Protein AF-A0A2D9C7B7-F1 (afdb_monomer_lite)

Secondary structure (DSSP, 8-state):
-PPPHHHHHHHHHHHHHHHHHH---GGGGSSS--HHHHHHHHHHHHHHTTEEEE--EETTEEEEEEEETTS-EEEEEEEPPSS--HHHHHHHHHHHHHHHHHHHTT-------STTS---PPPBP-TTSHHHHHHHHHHHHS---HHHHHHH-B--HHHHHHHHH-----

Foldseek 3Di:
DPDDPVNLLVVLLVVVVVCVVPDPDPQVVDLDDQLVNVCVVCVVSCVVSQWDWDFDQDPQKTKTKIARPVGDIDIFIDHQDDPDDPVVSVVVSSVRNRVRVCVRSVPDHDDDPDDPPPPPPQAADDPPDPLLVVLLCCCVPVVDDVVNVVVRHDYDPVSSVVSVPPDDDD

Structure (mmCIF, N/CA/C/O backbone):
data_AF-A0A2D9C7B7-F1
#
_entry.id   AF-A0A2D9C7B7-F1
#
loop_
_atom_site.group_PDB
_atom_site.id
_atom_site.type_symbol
_atom_site.label_atom_id
_atom_site.label_alt_id
_atom_site.label_comp_id
_atom_site.label_asym_id
_atom_site.label_entity_id
_atom_site.label_seq_id
_atom_site.pdbx_PDB_ins_code
_atom_site.Cartn_x
_atom_site.Cartn_y
_atom_site.Cartn_z
_atom_site.occupancy
_atom_site.B_iso_or_equiv
_atom_site.auth_seq_id
_atom_site.auth_comp_id
_atom_site.auth_asym_id
_atom_site.auth_atom_id
_atom_site.pdbx_PDB_model_num
ATOM 1 N N . MET A 1 1 ? -20.011 4.615 23.623 1.00 58.75 1 MET A N 1
ATOM 2 C CA . MET A 1 1 ? -20.106 3.530 22.620 1.00 58.75 1 MET A CA 1
ATOM 3 C C . MET A 1 1 ? -18.739 3.362 21.986 1.00 58.75 1 MET A C 1
ATOM 5 O O . MET A 1 1 ? -18.094 4.376 21.752 1.00 58.75 1 MET A O 1
ATOM 9 N N . LYS A 1 2 ? -18.279 2.126 21.756 1.00 69.56 2 LYS A N 1
ATOM 10 C CA . LYS A 1 2 ? -17.058 1.883 20.970 1.00 69.56 2 LYS A CA 1
ATOM 11 C C . LYS A 1 2 ? -17.285 2.444 19.560 1.00 69.56 2 LYS A C 1
ATOM 13 O O . LYS A 1 2 ? -18.328 2.159 18.974 1.00 69.56 2 LYS A O 1
ATOM 18 N N . GLN A 1 3 ? -16.374 3.278 19.058 1.00 82.44 3 GLN A N 1
ATOM 19 C CA . GLN A 1 3 ? -16.440 3.744 17.671 1.00 82.44 3 GLN A CA 1
ATOM 20 C C . GLN A 1 3 ? -16.244 2.546 16.738 1.00 82.44 3 GLN A C 1
ATOM 22 O O . GLN A 1 3 ? -15.392 1.700 17.002 1.00 82.44 3 GLN A O 1
ATOM 27 N N . ASN A 1 4 ? -17.039 2.467 15.670 1.00 92.12 4 ASN A N 1
ATOM 28 C CA . ASN A 1 4 ? -16.840 1.459 14.631 1.00 92.12 4 ASN A CA 1
ATOM 29 C C . ASN A 1 4 ? -15.700 1.874 13.684 1.00 92.12 4 ASN A C 1
ATOM 31 O O . ASN A 1 4 ? -15.333 3.053 13.618 1.00 92.12 4 ASN A O 1
ATOM 35 N N . ILE A 1 5 ? -15.192 0.916 12.904 1.00 95.38 5 ILE A N 1
ATOM 36 C CA . ILE A 1 5 ? -14.087 1.146 11.965 1.00 95.38 5 ILE A CA 1
ATOM 37 C C . ILE A 1 5 ? -14.350 2.308 10.995 1.00 95.38 5 ILE A C 1
ATOM 39 O O . ILE A 1 5 ? -13.446 3.091 10.724 1.00 95.38 5 ILE A O 1
ATOM 43 N N . TYR A 1 6 ? -15.583 2.487 10.513 1.00 95.00 6 TYR A N 1
ATOM 44 C CA . TYR A 1 6 ? -15.910 3.564 9.574 1.00 95.00 6 TYR A CA 1
ATOM 45 C C . TYR A 1 6 ? -15.789 4.955 10.201 1.00 95.00 6 TYR A C 1
ATOM 47 O O . TYR A 1 6 ? -15.328 5.878 9.539 1.00 95.00 6 TYR A O 1
ATOM 55 N N . THR A 1 7 ? -16.141 5.097 11.481 1.00 94.81 7 THR A N 1
ATOM 56 C CA . THR A 1 7 ? -15.977 6.360 12.219 1.00 94.81 7 THR A CA 1
ATOM 57 C C . THR A 1 7 ? -14.495 6.709 12.345 1.00 94.81 7 THR A C 1
ATOM 59 O O . THR A 1 7 ? -14.087 7.822 12.035 1.00 94.81 7 THR A O 1
ATOM 62 N N . LYS A 1 8 ? -13.667 5.722 12.702 1.00 95.44 8 LYS A N 1
ATOM 63 C CA . LYS A 1 8 ? -12.212 5.890 12.814 1.00 95.44 8 LYS A CA 1
ATOM 64 C C . LYS A 1 8 ? -11.554 6.206 11.473 1.00 95.44 8 LYS A C 1
ATOM 66 O O . LYS A 1 8 ? -10.649 7.030 11.408 1.00 95.44 8 LYS A O 1
ATOM 71 N N . LEU A 1 9 ? -12.008 5.564 10.394 1.00 94.25 9 LEU A N 1
ATOM 72 C CA . LEU A 1 9 ? -11.533 5.844 9.037 1.00 94.25 9 LEU A CA 1
ATOM 73 C C . LEU A 1 9 ? -11.935 7.247 8.571 1.00 94.25 9 LEU A C 1
ATOM 75 O O . LEU A 1 9 ? -11.121 7.920 7.945 1.00 94.25 9 LEU A O 1
ATOM 79 N N . PHE A 1 10 ? -13.145 7.703 8.903 1.00 93.19 10 PHE A N 1
ATOM 80 C CA . PHE A 1 10 ? -13.590 9.070 8.631 1.00 93.19 10 PHE A CA 1
ATOM 81 C C . PHE A 1 10 ? -12.709 10.102 9.352 1.00 93.19 10 PHE A C 1
ATOM 83 O O . PHE A 1 10 ? -12.207 11.034 8.722 1.00 93.19 10 PHE A O 1
ATOM 90 N N . ASP A 1 11 ? -12.449 9.902 10.647 1.00 93.06 11 ASP A N 1
ATOM 91 C CA . ASP A 1 11 ? -11.575 10.779 11.434 1.00 93.06 11 ASP A CA 1
ATOM 92 C C . ASP A 1 11 ? -10.143 10.786 10.873 1.00 93.06 11 ASP A C 1
ATOM 94 O O . ASP A 1 11 ? -9.552 11.845 10.651 1.00 93.06 11 ASP A O 1
ATOM 98 N N . LEU A 1 12 ? -9.614 9.606 10.538 1.00 92.44 12 LEU A N 1
ATOM 99 C CA . LEU A 1 12 ? -8.312 9.451 9.893 1.00 92.44 12 LEU A CA 1
ATOM 100 C C . LEU A 1 12 ? -8.235 10.195 8.547 1.00 92.44 12 LEU A C 1
ATOM 102 O O . LEU A 1 12 ? -7.223 10.842 8.277 1.00 92.44 12 LEU A O 1
ATOM 106 N N . GLN A 1 13 ? -9.280 10.154 7.713 1.00 88.00 13 GLN A N 1
ATOM 107 C CA . GLN A 1 13 ? -9.317 10.882 6.437 1.00 88.00 13 GLN A CA 1
ATOM 108 C C . GLN A 1 13 ? -9.299 12.405 6.628 1.00 88.00 13 GLN A C 1
ATOM 110 O O . GLN A 1 13 ? -8.581 13.105 5.907 1.00 88.00 13 GLN A O 1
ATOM 115 N N . ASN A 1 14 ? -10.027 12.925 7.618 1.00 87.56 14 ASN A N 1
ATOM 116 C CA . ASN A 1 14 ? -10.028 14.357 7.936 1.00 87.56 14 ASN A CA 1
ATOM 117 C C . ASN A 1 14 ? -8.644 14.840 8.408 1.00 87.56 14 ASN A C 1
ATOM 119 O O . ASN A 1 14 ? -8.178 15.917 8.021 1.00 87.56 14 ASN A O 1
ATOM 123 N N . GLU A 1 15 ? -7.951 14.024 9.204 1.00 88.06 15 GLU A N 1
ATOM 124 C CA . GLU A 1 15 ? -6.593 14.321 9.672 1.00 88.06 15 GLU A CA 1
ATOM 125 C C . GLU A 1 15 ? -5.562 14.263 8.537 1.00 88.06 15 GLU A C 1
ATOM 127 O O . GLU A 1 15 ? -4.716 15.153 8.423 1.00 88.06 15 GLU A O 1
ATOM 132 N N . LEU A 1 16 ? -5.673 13.281 7.638 1.00 79.31 16 LEU A N 1
ATOM 133 C CA . LEU A 1 16 ? -4.824 13.185 6.445 1.00 79.31 16 LEU A CA 1
ATOM 134 C C . LEU A 1 16 ? -4.936 14.421 5.546 1.00 79.31 16 LEU A C 1
ATOM 136 O O . LEU A 1 16 ? -3.920 14.943 5.081 1.00 79.31 16 LEU A O 1
ATOM 140 N N . GLY A 1 17 ? -6.158 14.921 5.335 1.00 67.31 17 GLY A N 1
ATOM 141 C CA . GLY A 1 17 ? -6.403 16.136 4.553 1.00 67.31 17 GLY A CA 1
ATOM 142 C C . GLY A 1 17 ? -5.778 17.398 5.160 1.00 67.31 17 GLY A C 1
ATOM 143 O O . GLY A 1 17 ? -5.481 18.344 4.431 1.00 67.31 17 GLY A O 1
ATOM 144 N N . THR A 1 18 ? -5.538 17.405 6.473 1.00 60.78 18 THR A N 1
ATOM 145 C CA . THR A 1 18 ? -4.914 18.521 7.201 1.00 60.78 18 THR A CA 1
ATOM 146 C C . THR A 1 18 ? -3.387 18.466 7.084 1.00 60.78 18 THR A C 1
ATOM 148 O O . THR A 1 18 ? -2.762 19.457 6.710 1.00 60.78 18 THR A O 1
ATOM 151 N N . ILE A 1 19 ? -2.786 17.279 7.247 1.00 59.66 19 ILE A N 1
ATOM 152 C CA . ILE A 1 19 ? -1.339 17.058 7.042 1.00 59.66 19 ILE A CA 1
ATOM 153 C C . ILE A 1 19 ? -0.915 17.431 5.614 1.00 59.66 19 ILE A C 1
ATOM 155 O O . ILE A 1 19 ? 0.150 18.011 5.410 1.00 59.66 19 ILE A O 1
ATOM 159 N N . SER A 1 20 ? -1.765 17.147 4.623 1.00 55.78 20 SER A N 1
ATOM 160 C CA . SER A 1 20 ? -1.528 17.526 3.226 1.00 55.78 20 SER A CA 1
ATOM 161 C C . SER A 1 20 ? -1.472 19.042 2.991 1.00 55.78 20 SER A C 1
ATOM 163 O O . SER A 1 20 ? -0.867 19.455 2.003 1.00 55.78 20 SER A O 1
ATOM 165 N N . LYS A 1 21 ? -2.113 19.861 3.837 1.00 50.25 21 LYS A N 1
ATOM 166 C CA . LYS A 1 21 ? -2.188 21.325 3.682 1.00 50.25 21 LYS A CA 1
ATOM 167 C C . LYS A 1 21 ? -1.118 22.060 4.484 1.00 50.25 21 LYS A C 1
ATOM 169 O O . LYS A 1 21 ? -0.581 23.049 3.994 1.00 50.25 21 LYS A O 1
ATOM 174 N N . ASP A 1 22 ? -0.796 21.563 5.675 1.00 46.91 22 ASP A N 1
ATOM 175 C CA . ASP A 1 22 ? 0.162 22.207 6.583 1.00 46.91 22 ASP A CA 1
ATOM 176 C C . ASP A 1 22 ? 1.617 21.825 6.294 1.00 46.91 22 ASP A C 1
ATOM 178 O O . ASP A 1 22 ? 2.550 22.536 6.674 1.00 46.91 22 ASP A O 1
ATOM 182 N N . ALA A 1 23 ? 1.845 20.710 5.599 1.00 46.31 23 ALA A N 1
ATOM 183 C CA . ALA A 1 23 ? 3.190 20.296 5.265 1.00 46.31 23 ALA A CA 1
ATOM 184 C C . ALA A 1 23 ? 3.698 21.052 4.026 1.00 46.31 23 ALA A C 1
ATOM 186 O O . ALA A 1 23 ? 3.416 20.687 2.883 1.00 46.31 23 ALA A O 1
ATOM 187 N N . THR A 1 24 ? 4.604 22.006 4.246 1.00 42.34 24 THR A N 1
ATOM 188 C CA . THR A 1 24 ? 5.756 22.266 3.363 1.00 42.34 24 THR A CA 1
ATOM 189 C C . THR A 1 24 ? 6.610 20.993 3.278 1.00 42.34 24 THR A C 1
ATOM 191 O O . THR A 1 24 ? 7.748 20.931 3.732 1.00 42.34 24 THR A O 1
ATOM 194 N N . ASN A 1 25 ? 6.034 19.907 2.759 1.00 43.56 25 ASN A N 1
ATOM 195 C CA . ASN A 1 25 ? 6.657 18.598 2.768 1.00 43.56 25 ASN A CA 1
ATOM 196 C C . ASN A 1 25 ? 7.668 18.550 1.613 1.00 43.56 25 ASN A C 1
ATOM 198 O O . ASN A 1 25 ? 7.250 18.610 0.452 1.00 43.56 25 ASN A O 1
ATOM 202 N N . PRO A 1 26 ? 8.982 18.392 1.859 1.00 42.16 26 PRO A N 1
ATOM 203 C CA . PRO A 1 26 ? 9.978 18.283 0.787 1.00 42.16 26 PRO A CA 1
ATOM 204 C C . PRO A 1 26 ? 9.719 17.103 -0.172 1.00 42.16 26 PRO A C 1
ATOM 206 O O . PRO A 1 26 ? 10.286 17.059 -1.263 1.00 42.16 26 PRO A O 1
ATOM 209 N N . PHE A 1 27 ? 8.824 16.180 0.200 1.00 40.09 27 PHE A N 1
ATOM 210 C CA . PHE A 1 27 ? 8.401 15.024 -0.590 1.00 40.09 27 PHE A CA 1
ATOM 211 C C . PHE A 1 27 ? 7.294 15.313 -1.621 1.00 40.09 27 PHE A C 1
ATOM 213 O O . PHE A 1 27 ? 7.141 14.523 -2.549 1.00 40.09 27 PHE A O 1
ATOM 220 N N . TYR A 1 28 ? 6.606 16.465 -1.558 1.00 45.97 28 TYR A N 1
ATOM 221 C CA . TYR A 1 28 ? 5.660 16.899 -2.609 1.00 45.97 28 TYR A CA 1
ATOM 222 C C . TYR A 1 28 ? 6.349 17.280 -3.932 1.00 45.97 28 TYR A C 1
ATOM 224 O O . TYR A 1 28 ? 5.685 17.575 -4.922 1.00 45.97 28 TYR A O 1
ATOM 232 N N . LYS A 1 29 ? 7.690 17.242 -3.986 1.00 42.16 29 LYS A N 1
ATOM 233 C CA . LYS A 1 29 ? 8.452 17.354 -5.240 1.00 42.16 29 LYS A CA 1
ATOM 234 C C . LYS A 1 29 ? 8.383 16.093 -6.107 1.00 42.16 29 LYS A C 1
ATOM 236 O O . LYS A 1 29 ? 8.806 16.135 -7.259 1.00 42.16 29 LYS A O 1
ATOM 241 N N . SER A 1 30 ? 7.874 14.983 -5.574 1.00 45.97 30 SER A N 1
ATOM 242 C CA . SER A 1 30 ? 7.638 13.765 -6.348 1.00 45.97 30 SER A CA 1
ATOM 243 C C . SER A 1 30 ? 6.172 13.705 -6.767 1.00 45.97 30 SER A C 1
ATOM 245 O O . SER A 1 30 ? 5.288 13.822 -5.927 1.00 45.97 30 SER A O 1
ATOM 247 N N . LYS A 1 31 ? 5.913 13.467 -8.061 1.00 48.25 31 LYS A N 1
ATOM 248 C CA . LYS A 1 31 ? 4.559 13.288 -8.632 1.00 48.25 31 LYS A CA 1
ATOM 249 C C . LYS A 1 31 ? 3.735 12.176 -7.957 1.00 48.25 31 LYS A C 1
ATOM 251 O O . LYS A 1 31 ? 2.526 12.113 -8.143 1.00 48.25 31 LYS A O 1
ATOM 256 N N . TYR A 1 32 ? 4.383 11.308 -7.180 1.00 51.50 32 TYR A N 1
ATOM 257 C CA . TYR A 1 32 ? 3.774 10.194 -6.469 1.00 51.50 32 TYR A CA 1
ATOM 258 C C . TYR A 1 32 ? 4.186 10.199 -5.000 1.00 51.50 3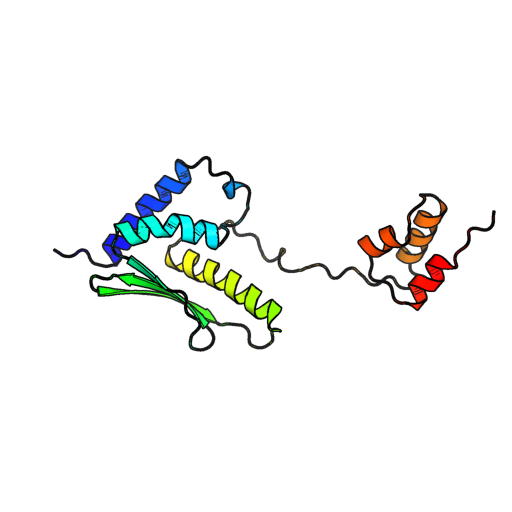2 TYR A C 1
ATOM 260 O O . TYR A 1 32 ? 5.345 10.471 -4.682 1.00 51.50 32 TYR A O 1
ATOM 268 N N . PHE A 1 33 ? 3.277 9.769 -4.124 1.00 58.69 33 PHE A N 1
ATOM 269 C CA . PHE A 1 33 ? 3.666 9.335 -2.788 1.00 58.69 33 PHE A CA 1
ATOM 270 C C . PHE A 1 33 ? 4.558 8.095 -2.914 1.00 58.69 33 PHE A C 1
ATOM 272 O O . PHE A 1 33 ? 4.155 7.070 -3.472 1.00 58.69 33 PHE A O 1
ATOM 279 N N . ASP A 1 34 ? 5.786 8.183 -2.412 1.00 72.19 34 ASP A N 1
ATOM 280 C CA . ASP A 1 34 ? 6.564 6.985 -2.119 1.00 72.19 34 ASP A CA 1
ATOM 281 C C . ASP A 1 34 ? 5.815 6.162 -1.060 1.00 72.19 34 ASP A C 1
ATOM 283 O O . ASP A 1 34 ? 5.299 6.717 -0.085 1.00 72.19 34 ASP A O 1
ATOM 287 N N . ILE A 1 35 ? 5.737 4.842 -1.245 1.00 81.75 35 ILE A N 1
ATOM 288 C CA . ILE A 1 35 ? 4.979 3.962 -0.345 1.00 81.75 35 ILE A CA 1
ATOM 289 C C . ILE A 1 35 ? 5.499 4.028 1.096 1.00 81.75 35 ILE A C 1
ATOM 291 O O . ILE A 1 35 ? 4.705 3.982 2.033 1.00 81.75 35 ILE A O 1
ATOM 295 N N . ASN A 1 36 ? 6.808 4.207 1.299 1.00 83.25 36 ASN A N 1
ATOM 296 C CA . ASN A 1 36 ? 7.373 4.303 2.644 1.00 83.25 36 ASN A CA 1
ATOM 297 C C . ASN A 1 36 ? 7.023 5.640 3.293 1.00 83.25 36 ASN A C 1
ATOM 299 O O . ASN A 1 36 ? 6.700 5.670 4.477 1.00 83.25 36 ASN A O 1
ATOM 303 N N . SER A 1 37 ? 7.034 6.731 2.522 1.00 78.81 37 SER A N 1
ATOM 304 C CA . SER A 1 37 ? 6.576 8.038 3.009 1.00 78.81 37 SER A CA 1
ATOM 305 C C . SER A 1 37 ? 5.095 8.004 3.396 1.00 78.81 37 SER A C 1
ATOM 307 O O . SER A 1 37 ? 4.733 8.471 4.477 1.00 78.81 37 SER A O 1
ATOM 309 N N . LEU A 1 38 ? 4.250 7.387 2.561 1.00 80.44 38 LEU A N 1
ATOM 310 C CA . LEU A 1 38 ? 2.824 7.220 2.838 1.00 80.44 38 LEU A CA 1
ATOM 311 C C . LEU A 1 38 ? 2.590 6.419 4.126 1.00 80.44 38 LEU A C 1
ATOM 313 O O . LEU A 1 38 ? 1.875 6.871 5.017 1.00 80.44 38 LEU A O 1
ATOM 317 N N . ILE A 1 39 ? 3.234 5.256 4.260 1.00 88.25 39 ILE A N 1
ATOM 318 C CA . ILE A 1 39 ? 3.135 4.427 5.470 1.00 88.25 39 ILE A CA 1
ATOM 319 C C . ILE A 1 39 ? 3.684 5.176 6.691 1.00 88.25 39 ILE A C 1
ATOM 321 O O . ILE A 1 39 ? 3.097 5.096 7.768 1.00 88.25 39 ILE A O 1
ATOM 325 N N . GLY A 1 40 ? 4.778 5.925 6.536 1.00 87.50 40 GLY A N 1
ATOM 326 C CA . GLY A 1 40 ? 5.381 6.720 7.605 1.00 87.50 40 GLY A CA 1
ATOM 327 C C . GLY A 1 40 ? 4.436 7.785 8.164 1.00 87.50 40 GLY A C 1
ATOM 328 O O . GLY A 1 40 ? 4.349 7.932 9.380 1.00 87.50 40 GLY A O 1
ATOM 329 N N . GLN A 1 41 ? 3.689 8.471 7.295 1.00 82.62 41 GLN A N 1
ATOM 330 C CA . GLN A 1 41 ? 2.682 9.463 7.692 1.00 82.62 41 GLN A CA 1
ATOM 331 C C . GLN A 1 41 ? 1.419 8.815 8.273 1.00 82.62 41 GLN A C 1
ATOM 333 O O . GLN A 1 41 ? 0.845 9.328 9.230 1.00 82.62 41 GLN A O 1
ATOM 338 N N . LEU A 1 42 ? 1.004 7.665 7.735 1.00 89.19 42 LEU A N 1
ATOM 339 C CA . LEU A 1 42 ? -0.174 6.942 8.217 1.00 89.19 42 LEU A CA 1
ATOM 340 C C . LEU A 1 42 ? 0.043 6.290 9.580 1.00 89.19 42 LEU A C 1
ATOM 342 O O . LEU A 1 42 ? -0.884 6.247 10.379 1.00 89.19 42 LEU A O 1
ATOM 346 N N . LYS A 1 43 ? 1.243 5.773 9.863 1.00 91.69 43 LYS A N 1
ATOM 347 C CA . LYS A 1 43 ? 1.533 5.021 11.091 1.00 91.69 43 LYS A CA 1
ATOM 348 C C . LYS A 1 43 ? 1.089 5.733 12.384 1.00 91.69 43 LYS A C 1
ATOM 350 O O . LYS A 1 43 ? 0.389 5.082 13.158 1.00 91.69 43 LYS A O 1
ATOM 355 N N . PRO A 1 44 ? 1.429 7.014 12.642 1.00 92.19 44 PRO A N 1
ATOM 356 C CA . PRO A 1 44 ? 0.966 7.699 13.850 1.00 92.19 44 PRO A CA 1
ATOM 357 C C . PRO A 1 44 ? -0.560 7.879 13.887 1.00 92.19 44 PRO A C 1
ATOM 359 O O . PRO A 1 44 ? -1.154 7.744 14.953 1.00 92.19 44 PRO A O 1
ATOM 362 N N . LEU A 1 45 ? -1.208 8.118 12.741 1.00 92.94 45 LEU A N 1
ATOM 363 C CA . LEU A 1 45 ? -2.668 8.254 12.658 1.00 92.94 45 LEU A CA 1
ATOM 364 C C . LEU A 1 45 ? -3.384 6.924 12.909 1.00 92.94 45 LEU A C 1
ATOM 366 O O . LEU A 1 45 ? -4.346 6.865 13.667 1.00 92.94 45 LEU A O 1
ATOM 370 N N . LEU A 1 46 ? -2.885 5.839 12.316 1.00 95.38 46 LEU A N 1
ATOM 371 C CA . LEU A 1 46 ? -3.397 4.491 12.542 1.00 95.38 46 LEU A CA 1
ATOM 372 C C . LEU A 1 46 ? -3.295 4.122 14.028 1.00 95.38 46 LEU A C 1
ATOM 374 O O . LEU A 1 46 ? -4.276 3.675 14.613 1.00 95.38 46 LEU A O 1
ATOM 378 N N . GLN A 1 47 ? -2.149 4.389 14.664 1.00 95.31 47 GLN A N 1
ATOM 379 C CA . GLN A 1 47 ? -1.958 4.153 16.099 1.00 95.31 47 GLN A CA 1
ATOM 380 C C . GLN A 1 47 ? -2.911 4.985 16.961 1.00 95.31 47 GLN A C 1
ATOM 382 O O . GLN A 1 47 ? -3.518 4.441 17.880 1.00 95.31 47 GLN A O 1
ATOM 387 N N . LYS A 1 48 ? -3.082 6.275 16.646 1.00 94.94 48 LYS A N 1
ATOM 388 C CA . LYS A 1 48 ? -4.014 7.170 17.348 1.00 94.94 48 LYS A CA 1
ATOM 389 C C . LYS A 1 48 ? -5.445 6.623 17.356 1.00 94.94 48 LYS A C 1
ATOM 391 O O . LYS A 1 48 ? -6.141 6.759 18.357 1.00 94.94 48 LYS A O 1
ATOM 396 N N . HIS A 1 49 ? -5.857 5.986 16.262 1.00 95.38 49 HIS A N 1
ATOM 397 C CA . HIS A 1 49 ? -7.208 5.452 16.070 1.00 95.38 49 HIS A CA 1
ATOM 398 C C . HIS A 1 49 ? -7.345 3.951 16.394 1.00 95.38 49 HIS A C 1
ATOM 400 O O . HIS A 1 49 ? -8.398 3.364 16.146 1.00 95.38 49 HIS A O 1
ATOM 406 N N . ASN A 1 50 ? -6.324 3.309 16.978 1.00 96.06 50 ASN A N 1
ATOM 407 C CA . ASN A 1 50 ? -6.288 1.858 17.243 1.00 96.06 50 ASN A CA 1
ATOM 408 C C . ASN A 1 50 ? -6.513 0.992 15.986 1.00 96.06 50 ASN A C 1
ATOM 410 O O . ASN A 1 50 ? -7.186 -0.040 16.027 1.00 96.06 50 ASN A O 1
ATOM 414 N N . LEU A 1 51 ? -5.941 1.419 14.863 1.00 97.38 51 LEU A N 1
ATOM 415 C CA . LEU A 1 51 ? -5.976 0.724 13.582 1.00 97.38 51 LEU A CA 1
ATOM 416 C C . LEU A 1 51 ? -4.610 0.101 13.258 1.00 97.38 51 LEU A C 1
ATOM 418 O O . LEU A 1 51 ? -3.557 0.653 13.584 1.00 97.38 51 LEU A O 1
ATOM 422 N N . ILE A 1 52 ? -4.619 -1.030 12.555 1.00 97.19 52 ILE A N 1
ATOM 423 C CA . ILE A 1 52 ? -3.416 -1.692 12.035 1.00 97.19 52 ILE A CA 1
ATOM 424 C C . ILE A 1 52 ? -3.538 -1.847 10.525 1.00 97.19 52 ILE A C 1
ATOM 426 O O . ILE A 1 52 ? -4.511 -2.410 10.035 1.00 97.19 52 ILE A O 1
ATOM 430 N N . LEU A 1 53 ? -2.513 -1.411 9.794 1.00 97.69 53 LEU A N 1
ATOM 431 C CA . LEU A 1 53 ? -2.355 -1.706 8.372 1.00 97.69 53 LEU A CA 1
ATOM 432 C C . LEU A 1 53 ? -1.530 -2.987 8.186 1.00 97.69 53 LEU A C 1
ATOM 434 O O . LEU A 1 53 ? -0.371 -3.039 8.598 1.00 97.69 53 LEU A O 1
ATOM 438 N N . LEU A 1 54 ? -2.097 -3.977 7.500 1.00 97.50 54 LEU A N 1
ATOM 439 C CA . LEU A 1 54 ? -1.402 -5.169 7.014 1.00 97.50 54 LEU A CA 1
ATOM 440 C C . LEU A 1 54 ? -1.408 -5.184 5.486 1.00 97.50 54 LEU A C 1
ATOM 442 O O . LEU A 1 54 ? -2.391 -4.798 4.858 1.00 97.50 54 LEU A O 1
ATOM 446 N N . GLN A 1 55 ? -0.311 -5.646 4.881 1.00 97.31 55 GLN A N 1
ATOM 447 C CA . GLN A 1 55 ? -0.213 -5.761 3.424 1.00 97.31 55 GLN A CA 1
ATOM 448 C C . GLN A 1 55 ? 0.332 -7.124 2.974 1.00 97.31 55 GLN A C 1
ATOM 450 O O . GLN A 1 55 ? 1.442 -7.195 2.437 1.00 97.31 55 GLN A O 1
ATOM 455 N N . PRO A 1 56 ? -0.390 -8.222 3.259 1.00 97.75 56 PRO A N 1
ATOM 456 C CA . PRO A 1 56 ? 0.054 -9.553 2.884 1.00 97.75 56 PRO A CA 1
ATOM 457 C C . PRO A 1 56 ? -0.086 -9.791 1.373 1.00 97.75 56 PRO A C 1
ATOM 459 O O . PRO A 1 56 ? -0.841 -9.110 0.674 1.00 97.75 56 PRO A O 1
ATOM 462 N N . ILE A 1 57 ? 0.628 -10.809 0.892 1.00 97.44 57 ILE A N 1
ATOM 463 C CA . ILE A 1 57 ? 0.374 -11.424 -0.410 1.00 97.44 57 ILE A CA 1
ATOM 464 C C . ILE A 1 57 ? -0.341 -12.745 -0.143 1.00 97.44 57 ILE A C 1
ATOM 466 O O . ILE A 1 57 ? 0.243 -13.643 0.461 1.00 97.44 57 ILE A O 1
ATOM 470 N N . THR A 1 58 ? -1.595 -12.858 -0.570 1.00 96.75 58 THR A N 1
ATOM 471 C CA . THR A 1 58 ? -2.403 -14.082 -0.450 1.00 96.75 58 THR A CA 1
ATOM 472 C C . THR A 1 58 ? -3.210 -14.283 -1.723 1.00 96.75 58 THR A C 1
ATOM 474 O O . THR A 1 58 ? -3.573 -13.313 -2.383 1.00 96.75 58 THR A O 1
ATOM 477 N N . ASP A 1 59 ? -3.455 -15.537 -2.104 1.00 95.50 59 ASP A N 1
ATOM 478 C CA . ASP A 1 59 ? -4.225 -15.895 -3.308 1.00 95.50 59 ASP A CA 1
ATOM 479 C C . ASP A 1 59 ? -3.707 -15.236 -4.597 1.00 95.50 59 ASP A C 1
ATOM 481 O O . ASP A 1 59 ? -4.481 -14.836 -5.465 1.00 95.50 59 ASP A O 1
ATOM 485 N N . ASN A 1 60 ? -2.382 -15.081 -4.709 1.00 95.25 60 ASN A N 1
ATOM 486 C CA . ASN A 1 60 ? -1.727 -14.355 -5.800 1.00 95.25 60 ASN A CA 1
ATOM 487 C C . ASN A 1 60 ? -2.195 -12.889 -5.934 1.00 95.25 60 ASN A C 1
ATOM 489 O O . ASN A 1 60 ? -2.227 -12.334 -7.028 1.00 95.25 60 ASN A O 1
ATOM 493 N N . GLN A 1 61 ? -2.557 -12.243 -4.825 1.00 97.31 61 GLN A N 1
ATOM 494 C CA . GLN A 1 61 ? -2.941 -10.834 -4.788 1.00 97.31 61 GLN A CA 1
ATOM 495 C C . GLN A 1 61 ? -2.146 -10.079 -3.734 1.00 97.31 61 GLN A C 1
ATOM 497 O O . GLN A 1 61 ? -1.900 -10.577 -2.636 1.00 97.31 61 GLN A O 1
ATOM 502 N N . VAL A 1 62 ? -1.790 -8.839 -4.050 1.00 97.88 62 VAL A N 1
ATOM 503 C CA . VAL A 1 62 ? -1.330 -7.880 -3.047 1.00 97.88 62 VAL A CA 1
ATOM 504 C C . VAL A 1 62 ? -2.556 -7.291 -2.380 1.00 97.88 62 VAL A C 1
ATOM 506 O O . VAL A 1 62 ? -3.421 -6.746 -3.064 1.00 97.88 62 VAL A O 1
ATOM 509 N N . ARG A 1 63 ? -2.617 -7.362 -1.052 1.00 98.31 63 ARG A N 1
ATOM 510 C CA . ARG A 1 63 ? -3.716 -6.794 -0.269 1.00 98.31 63 ARG A CA 1
ATOM 511 C C . ARG A 1 63 ? -3.229 -5.612 0.556 1.00 98.31 63 ARG A C 1
ATOM 513 O O . ARG A 1 63 ? -2.073 -5.565 0.961 1.00 98.31 63 ARG A O 1
ATOM 520 N N . SER A 1 64 ? -4.119 -4.664 0.806 1.00 98.06 64 SER A N 1
ATOM 521 C CA . SER A 1 64 ? -4.014 -3.675 1.875 1.00 98.06 64 SER A CA 1
ATOM 522 C C . SER A 1 64 ? -5.231 -3.844 2.756 1.00 98.06 64 SER A C 1
ATOM 524 O O . SER A 1 64 ? -6.349 -3.723 2.265 1.00 98.06 64 SER A O 1
ATOM 526 N N . ILE A 1 65 ? -5.014 -4.145 4.030 1.00 98.19 65 ILE A N 1
ATOM 527 C CA . ILE A 1 65 ? -6.077 -4.416 4.991 1.00 98.19 65 ILE A CA 1
ATOM 528 C C . ILE A 1 65 ? -5.871 -3.502 6.187 1.00 98.19 65 ILE A C 1
ATOM 530 O O . ILE A 1 65 ? -4.791 -3.495 6.779 1.00 98.19 65 ILE A O 1
ATOM 534 N N . ILE A 1 66 ? -6.901 -2.743 6.546 1.00 98.25 66 ILE A N 1
ATOM 535 C CA . ILE A 1 66 ? -6.930 -1.978 7.788 1.00 98.25 66 ILE A CA 1
ATOM 536 C C . ILE A 1 66 ? -7.833 -2.722 8.761 1.00 98.25 66 ILE A C 1
ATOM 538 O O . ILE A 1 66 ? -9.037 -2.836 8.532 1.00 98.25 66 ILE A O 1
ATOM 542 N N . TYR A 1 67 ? -7.235 -3.233 9.831 1.00 97.81 67 TYR A N 1
ATOM 543 C CA . TYR A 1 67 ? -7.936 -3.855 10.945 1.00 97.81 67 TYR A CA 1
ATOM 544 C C . TYR A 1 67 ? -8.184 -2.832 12.038 1.00 97.81 67 TYR A C 1
ATOM 546 O O . TYR A 1 67 ? -7.279 -2.084 12.411 1.00 97.81 67 TYR A O 1
ATOM 554 N N . ASP A 1 68 ? -9.391 -2.851 12.583 1.00 97.19 68 ASP A N 1
ATOM 555 C CA . ASP A 1 68 ? -9.689 -2.193 13.840 1.00 97.19 68 ASP A CA 1
ATOM 556 C C . ASP A 1 68 ? -9.442 -3.176 14.986 1.00 97.19 68 ASP A C 1
ATOM 558 O O . ASP A 1 68 ? -10.029 -4.261 15.024 1.00 97.19 68 ASP A O 1
ATOM 562 N N . LEU A 1 69 ? -8.585 -2.796 15.937 1.00 94.56 69 LEU A N 1
ATOM 563 C CA . LEU A 1 69 ? -8.342 -3.589 17.145 1.00 94.56 69 LEU A CA 1
ATOM 564 C C . LEU A 1 69 ? -9.598 -3.748 18.008 1.00 94.56 69 LEU A C 1
ATOM 566 O O . LEU A 1 69 ? -9.692 -4.675 18.811 1.00 94.56 69 LEU A O 1
ATOM 570 N N . ASP A 1 70 ? -10.574 -2.863 17.826 1.00 92.56 70 ASP A N 1
ATOM 571 C CA . ASP A 1 70 ? -11.870 -2.937 18.476 1.00 92.56 70 ASP A CA 1
ATOM 572 C C . ASP A 1 70 ? -12.884 -3.820 17.735 1.00 92.56 70 ASP A C 1
ATOM 574 O O . ASP A 1 70 ? -13.911 -4.154 18.333 1.00 92.56 70 ASP A O 1
ATOM 578 N N . GLY A 1 71 ? -12.572 -4.240 16.504 1.00 91.81 71 GLY A N 1
ATOM 579 C CA . GLY A 1 71 ? -13.346 -5.176 15.692 1.00 91.81 71 GLY A CA 1
ATOM 580 C C . GLY A 1 71 ? -13.676 -4.652 14.290 1.00 91.81 71 GLY A C 1
ATOM 581 O O . GLY A 1 71 ? -14.101 -3.512 14.114 1.00 91.81 71 GLY A O 1
ATOM 582 N N . GLY A 1 72 ? -13.557 -5.531 13.292 1.00 94.81 72 GLY A N 1
ATOM 583 C CA . GLY A 1 72 ? -13.846 -5.233 11.887 1.00 94.81 72 GLY A CA 1
ATOM 584 C C . GLY A 1 72 ? -12.602 -4.909 11.059 1.00 94.81 72 GLY A C 1
ATOM 585 O O . GLY A 1 72 ? -11.509 -4.682 11.580 1.00 94.81 72 GLY A O 1
ATOM 586 N N . SER A 1 73 ? -12.769 -4.922 9.738 1.00 97.19 73 SER A N 1
ATOM 587 C CA . SER A 1 73 ? -11.700 -4.618 8.789 1.00 97.19 73 SER A CA 1
ATOM 588 C C . SER A 1 73 ? -12.254 -4.106 7.468 1.00 97.19 73 SER A C 1
ATOM 590 O O . SER A 1 73 ? -13.362 -4.465 7.070 1.00 97.19 73 SER A O 1
ATOM 592 N N . VAL A 1 74 ? -11.446 -3.320 6.765 1.00 97.75 74 VAL A N 1
ATOM 593 C CA . VAL A 1 74 ? -11.662 -2.964 5.358 1.00 97.75 74 VAL A CA 1
ATOM 594 C C . VAL A 1 74 ? -10.436 -3.354 4.547 1.00 97.75 74 VAL A C 1
ATOM 596 O O . VAL A 1 74 ? -9.312 -3.286 5.051 1.00 97.75 74 VAL A O 1
ATOM 599 N N . GLU A 1 75 ? -10.636 -3.758 3.296 1.00 97.75 75 GLU A N 1
ATOM 600 C CA . GLU A 1 75 ? -9.534 -4.167 2.432 1.00 97.75 75 GLU A CA 1
ATOM 601 C C . GLU A 1 75 ? -9.681 -3.710 0.984 1.00 97.75 75 GLU A C 1
ATOM 603 O O . GLU A 1 75 ? -10.777 -3.473 0.482 1.00 97.75 75 GLU A O 1
ATOM 608 N N . SER A 1 76 ? -8.534 -3.609 0.319 1.00 97.81 76 SER A N 1
ATOM 609 C CA . SER A 1 76 ? -8.394 -3.469 -1.126 1.00 97.81 76 SER A CA 1
ATOM 610 C C . SER A 1 76 ? -7.327 -4.446 -1.604 1.00 97.81 76 SER A C 1
ATOM 612 O O . SER A 1 76 ? -6.363 -4.731 -0.886 1.00 97.81 76 SER A O 1
ATOM 614 N N . SER A 1 77 ? -7.490 -4.981 -2.809 1.00 97.75 77 SER A N 1
ATOM 615 C CA . SER A 1 77 ? -6.587 -5.987 -3.361 1.00 97.75 77 SER A CA 1
ATOM 616 C C . SER A 1 77 ? -6.377 -5.809 -4.859 1.00 97.75 77 SER A C 1
ATOM 618 O O . SER A 1 77 ? -7.209 -5.231 -5.556 1.00 97.75 77 SER A O 1
ATOM 620 N N . MET A 1 78 ? -5.223 -6.272 -5.337 1.00 97.12 78 MET A N 1
ATOM 621 C CA . MET A 1 78 ? -4.876 -6.308 -6.755 1.00 97.12 78 MET A CA 1
ATOM 622 C C . MET A 1 78 ? -4.180 -7.631 -7.092 1.00 97.12 78 MET A C 1
ATOM 624 O O . MET A 1 78 ? -3.235 -8.007 -6.385 1.00 97.12 78 MET A O 1
ATOM 628 N N . PRO A 1 79 ? -4.582 -8.317 -8.176 1.00 97.00 79 PRO A N 1
ATOM 629 C CA . PRO A 1 79 ? -3.944 -9.555 -8.601 1.00 97.00 79 PRO A CA 1
ATOM 630 C C . PRO A 1 79 ? -2.518 -9.308 -9.097 1.00 97.00 79 PRO A C 1
ATOM 632 O O . PRO A 1 79 ? -2.251 -8.344 -9.815 1.00 97.00 79 PRO A O 1
ATOM 635 N N . LEU A 1 80 ? -1.599 -10.196 -8.721 1.00 94.50 80 LEU A N 1
ATOM 636 C CA . LEU A 1 80 ? -0.228 -10.198 -9.216 1.00 94.50 80 LEU A CA 1
ATOM 637 C C . LEU A 1 80 ? -0.160 -10.800 -10.629 1.00 94.50 80 LEU A C 1
ATOM 639 O O . LEU A 1 80 ? -0.820 -11.806 -10.900 1.00 94.50 80 LEU A O 1
ATOM 643 N N . PRO A 1 81 ? 0.667 -10.234 -11.524 1.00 91.56 81 PRO A N 1
ATOM 644 C CA . PRO A 1 81 ? 0.932 -10.824 -12.831 1.00 91.56 81 PRO A CA 1
ATOM 645 C C . PRO A 1 81 ? 1.716 -12.136 -12.689 1.00 91.56 81 PRO A C 1
ATOM 647 O O . PRO A 1 81 ? 2.605 -12.252 -11.846 1.00 91.56 81 PRO A O 1
ATOM 650 N N . THR A 1 82 ? 1.404 -13.109 -13.542 1.00 87.50 82 THR A N 1
ATOM 651 C CA . THR A 1 82 ? 1.941 -14.479 -13.477 1.00 87.50 82 THR A CA 1
ATOM 652 C C . THR A 1 82 ? 3.265 -14.669 -14.218 1.00 87.50 82 THR A C 1
ATOM 654 O O . THR A 1 82 ? 4.014 -15.582 -13.890 1.00 87.50 82 THR A O 1
ATOM 657 N N . ASP A 1 83 ? 3.594 -13.782 -15.162 1.00 90.25 83 ASP A N 1
ATOM 658 C CA . ASP A 1 83 ? 4.698 -13.970 -16.119 1.00 90.25 83 ASP A CA 1
ATOM 659 C C . ASP A 1 83 ? 5.848 -12.967 -15.927 1.00 90.25 83 ASP A C 1
ATOM 661 O O . ASP A 1 83 ? 6.428 -12.448 -16.885 1.00 90.25 83 ASP A O 1
ATOM 665 N N . LEU A 1 84 ? 6.173 -12.647 -14.672 1.00 90.00 84 LEU A N 1
ATOM 666 C CA . LEU A 1 84 ? 7.286 -11.760 -14.332 1.00 90.00 84 LEU A CA 1
ATOM 667 C C . LEU A 1 84 ? 8.454 -12.525 -13.709 1.00 90.00 84 LEU A C 1
ATOM 669 O O . LEU A 1 84 ? 8.273 -13.404 -12.871 1.00 90.00 84 LEU A O 1
ATOM 673 N N . ASP A 1 85 ? 9.675 -12.119 -14.062 1.00 93.31 85 ASP A N 1
ATOM 674 C CA . ASP A 1 85 ? 10.861 -12.510 -13.302 1.00 93.31 85 ASP A CA 1
ATOM 675 C C . ASP A 1 85 ? 10.801 -11.965 -11.862 1.00 93.31 85 ASP A C 1
ATOM 677 O O . ASP A 1 85 ? 10.080 -11.008 -11.561 1.00 93.31 85 ASP A O 1
ATOM 681 N N . ALA A 1 86 ? 11.582 -12.561 -10.958 1.00 90.94 86 ALA A N 1
ATOM 682 C CA . ALA A 1 86 ? 11.539 -12.236 -9.531 1.00 90.94 86 ALA A CA 1
ATOM 683 C C . ALA A 1 86 ? 11.782 -10.742 -9.233 1.00 90.94 86 ALA A C 1
ATOM 685 O O . ALA A 1 86 ? 11.180 -10.183 -8.314 1.00 90.94 86 ALA A O 1
ATOM 686 N N . GLN A 1 87 ? 12.631 -10.070 -10.019 1.00 90.06 87 GLN A N 1
ATOM 687 C CA . GLN A 1 87 ? 12.940 -8.654 -9.819 1.00 90.06 87 GLN A CA 1
ATOM 688 C C . GLN A 1 87 ? 11.763 -7.759 -10.223 1.00 90.06 87 GLN A C 1
ATOM 690 O O . GLN A 1 87 ? 11.392 -6.829 -9.494 1.00 90.06 87 GLN A O 1
ATOM 695 N N . LYS A 1 88 ? 11.160 -8.033 -11.382 1.00 89.06 88 LYS A N 1
ATOM 696 C CA . LYS A 1 88 ? 9.968 -7.322 -11.849 1.00 89.06 88 LYS A CA 1
ATOM 697 C C . LYS A 1 88 ? 8.773 -7.599 -10.948 1.00 89.06 88 LYS A C 1
ATOM 699 O O . LYS A 1 88 ? 8.030 -6.666 -10.659 1.00 89.06 88 LYS A O 1
ATOM 704 N N . LEU A 1 89 ? 8.632 -8.822 -10.439 1.00 92.62 89 LEU A N 1
ATOM 705 C CA . LEU A 1 89 ? 7.596 -9.174 -9.472 1.00 92.62 89 LEU A CA 1
ATOM 706 C C . LEU A 1 89 ? 7.747 -8.376 -8.169 1.00 92.62 89 LEU A C 1
ATOM 708 O O . LEU A 1 89 ? 6.783 -7.766 -7.715 1.00 92.62 89 LEU A O 1
ATOM 712 N N . GLY A 1 90 ? 8.957 -8.288 -7.604 1.00 91.62 90 GLY A N 1
ATOM 713 C CA . GLY A 1 90 ? 9.219 -7.462 -6.417 1.00 91.62 90 GLY A CA 1
ATOM 714 C C . GLY A 1 90 ? 8.910 -5.975 -6.639 1.00 91.62 90 GLY A C 1
ATOM 715 O O . GLY A 1 90 ? 8.355 -5.300 -5.765 1.00 91.62 90 GLY A O 1
ATOM 716 N N . SER A 1 91 ? 9.196 -5.476 -7.844 1.00 89.19 91 SER A N 1
ATOM 717 C CA . SER A 1 91 ? 8.822 -4.116 -8.242 1.00 89.19 91 SER A CA 1
ATOM 718 C C . SER A 1 91 ? 7.298 -3.967 -8.296 1.00 89.19 91 SER A C 1
ATOM 720 O O . SER A 1 91 ? 6.757 -3.070 -7.654 1.00 89.19 91 SER A O 1
ATOM 722 N N . ALA A 1 92 ? 6.598 -4.879 -8.978 1.00 90.19 92 ALA A N 1
ATOM 723 C CA . ALA A 1 92 ? 5.139 -4.883 -9.086 1.00 90.19 92 ALA A CA 1
ATOM 724 C C . ALA A 1 92 ? 4.457 -4.926 -7.711 1.00 90.19 92 ALA A C 1
ATOM 726 O O . ALA A 1 92 ? 3.565 -4.123 -7.453 1.00 90.19 92 ALA A O 1
ATOM 727 N N . ILE A 1 93 ? 4.937 -5.771 -6.793 1.00 94.19 93 ILE A N 1
ATOM 728 C CA . ILE A 1 93 ? 4.443 -5.842 -5.410 1.00 94.19 93 ILE A CA 1
ATOM 7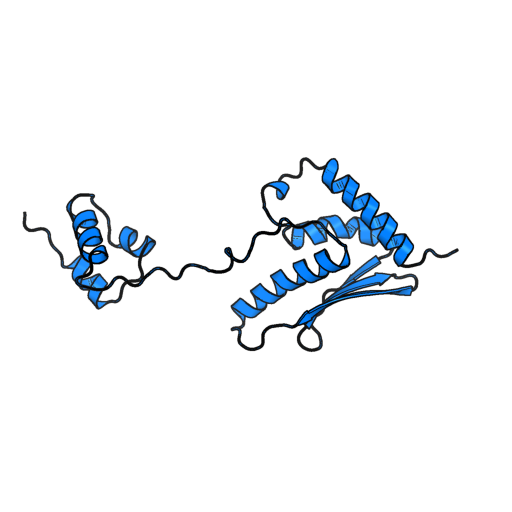29 C C . ILE A 1 93 ? 4.538 -4.475 -4.726 1.00 94.19 93 ILE A C 1
ATOM 731 O O . ILE A 1 93 ? 3.575 -4.017 -4.114 1.00 94.19 93 ILE A O 1
ATOM 735 N N . THR A 1 94 ? 5.684 -3.802 -4.845 1.00 91.38 94 THR A N 1
ATOM 736 C CA . THR A 1 94 ? 5.901 -2.482 -4.233 1.00 91.38 94 THR A CA 1
ATOM 737 C C . THR A 1 94 ? 4.916 -1.445 -4.781 1.00 91.38 94 THR A C 1
ATOM 739 O O . THR A 1 94 ? 4.316 -0.696 -4.007 1.00 91.38 94 THR A O 1
ATOM 742 N N . TYR A 1 95 ? 4.685 -1.441 -6.097 1.00 88.88 95 TYR A N 1
ATOM 743 C CA . TYR A 1 95 ? 3.695 -0.566 -6.733 1.00 88.88 95 TYR A CA 1
ATOM 744 C C . TYR A 1 95 ? 2.262 -0.896 -6.304 1.00 88.88 95 TYR A C 1
ATOM 746 O O . TYR A 1 95 ? 1.499 0.004 -5.960 1.00 88.88 95 TYR A O 1
ATOM 754 N N . PHE A 1 96 ? 1.888 -2.172 -6.278 1.00 94.19 96 PHE A N 1
ATOM 755 C CA . PHE A 1 96 ? 0.524 -2.587 -5.951 1.00 94.19 96 PHE A CA 1
ATOM 756 C C . PHE A 1 96 ? 0.185 -2.345 -4.486 1.00 94.19 96 PHE A C 1
ATOM 758 O O . PHE A 1 96 ? -0.929 -1.928 -4.194 1.00 94.19 96 PHE A O 1
ATOM 765 N N . ARG A 1 97 ? 1.146 -2.489 -3.564 1.00 94.12 97 ARG A N 1
ATOM 766 C CA . ARG A 1 97 ? 0.965 -2.095 -2.155 1.00 94.12 97 ARG A CA 1
ATOM 767 C C . ARG A 1 97 ? 0.596 -0.621 -2.025 1.00 94.12 97 ARG A C 1
ATOM 769 O O . ARG A 1 97 ? -0.206 -0.260 -1.169 1.00 94.12 97 ARG A O 1
ATOM 776 N N . ARG A 1 98 ? 1.173 0.237 -2.868 1.00 90.12 98 ARG A N 1
ATOM 777 C CA . ARG A 1 98 ? 0.810 1.653 -2.915 1.00 90.12 98 ARG A CA 1
ATOM 778 C C . ARG A 1 98 ? -0.598 1.848 -3.455 1.00 90.12 98 ARG A C 1
ATOM 780 O O . ARG A 1 98 ? -1.389 2.518 -2.804 1.00 90.12 98 ARG A O 1
ATOM 787 N N . TYR A 1 99 ? -0.913 1.250 -4.599 1.00 90.31 99 TYR A N 1
ATOM 788 C CA . TYR A 1 99 ? -2.209 1.451 -5.244 1.00 90.31 99 TYR A CA 1
ATOM 789 C C . TYR A 1 99 ? -3.377 0.904 -4.427 1.00 90.31 99 TYR A C 1
ATOM 791 O O . TYR A 1 99 ? -4.371 1.608 -4.270 1.00 90.31 99 TYR A O 1
ATOM 799 N N . THR A 1 100 ? -3.254 -0.288 -3.837 1.00 94.56 100 THR A N 1
ATOM 800 C CA . THR A 1 100 ? -4.320 -0.839 -2.987 1.00 94.56 100 THR A CA 1
ATOM 801 C C . THR A 1 100 ? -4.546 0.024 -1.750 1.00 94.56 100 THR A C 1
ATOM 803 O O . THR A 1 100 ? -5.690 0.280 -1.390 1.00 94.56 100 THR A O 1
ATOM 806 N N . LEU A 1 101 ? -3.484 0.550 -1.129 1.00 92.94 101 LEU A N 1
ATOM 807 C CA . LEU A 1 101 ? -3.605 1.433 0.032 1.00 92.94 101 LEU A CA 1
ATOM 808 C C . LEU A 1 101 ? -4.210 2.797 -0.328 1.00 92.94 101 LEU A C 1
ATOM 810 O O . LEU A 1 101 ? -5.093 3.283 0.374 1.00 92.94 101 LEU A O 1
ATOM 814 N N . GLN A 1 102 ? -3.754 3.405 -1.426 1.00 88.50 102 GLN A N 1
ATOM 815 C CA . GLN A 1 102 ? -4.299 4.671 -1.923 1.00 88.50 102 GLN A CA 1
ATOM 816 C C . GLN A 1 102 ? -5.777 4.540 -2.289 1.00 88.50 102 GLN A C 1
ATOM 818 O O . GLN A 1 102 ? -6.573 5.392 -1.904 1.00 88.50 102 GLN A O 1
ATOM 823 N N . SER A 1 103 ? -6.138 3.454 -2.978 1.00 89.62 103 SER A N 1
ATOM 824 C CA . SER A 1 103 ? -7.520 3.135 -3.333 1.00 89.62 103 SER A CA 1
ATOM 825 C C . SER A 1 103 ? -8.386 2.935 -2.087 1.00 89.62 103 SER A C 1
ATOM 827 O O . SER A 1 103 ? -9.453 3.535 -1.997 1.00 89.62 103 SER A O 1
ATOM 829 N N . LEU A 1 104 ? -7.902 2.175 -1.094 1.00 93.12 104 LEU A N 1
ATOM 830 C CA . LEU A 1 104 ? -8.627 1.910 0.154 1.00 93.12 104 LEU A CA 1
ATOM 831 C C . LEU A 1 104 ? -8.932 3.185 0.954 1.00 93.12 104 LEU A C 1
ATOM 833 O O . LEU A 1 104 ? -9.990 3.293 1.565 1.00 93.12 104 LEU A O 1
ATOM 837 N N . LEU A 1 105 ? -8.001 4.141 0.960 1.00 90.06 105 LEU A N 1
ATOM 838 C CA . LEU A 1 105 ? -8.102 5.383 1.731 1.00 90.06 105 LEU A CA 1
ATOM 839 C C . LEU A 1 105 ? -8.639 6.574 0.922 1.00 90.06 105 LEU A C 1
ATOM 841 O O . LEU A 1 105 ? -8.722 7.675 1.467 1.00 90.06 105 LEU A O 1
ATOM 845 N N . ALA A 1 106 ? -9.010 6.366 -0.346 1.00 85.81 106 ALA A N 1
ATOM 846 C CA . ALA A 1 106 ? -9.440 7.411 -1.279 1.00 85.81 106 ALA A CA 1
ATOM 847 C C . ALA A 1 106 ? -8.441 8.584 -1.390 1.00 85.81 106 ALA A C 1
ATOM 849 O O . ALA A 1 106 ? -8.819 9.755 -1.440 1.00 85.81 106 ALA A O 1
ATOM 850 N N . LEU A 1 107 ? -7.142 8.271 -1.411 1.00 82.19 107 LEU A N 1
ATOM 851 C CA . LEU A 1 107 ? -6.095 9.285 -1.527 1.00 82.19 107 LEU A CA 1
ATOM 852 C C . LEU A 1 107 ? -6.018 9.803 -2.959 1.00 82.19 107 LEU A C 1
ATOM 854 O O . LEU A 1 107 ? -5.954 9.021 -3.908 1.00 82.19 107 LEU A O 1
ATOM 858 N N . GLN A 1 108 ? -5.962 11.125 -3.108 1.00 67.94 108 GLN A N 1
ATOM 859 C CA . GLN A 1 108 ? -5.751 11.745 -4.409 1.00 67.94 108 GLN A CA 1
ATOM 860 C C . GLN A 1 108 ? -4.390 11.322 -4.976 1.00 67.94 108 GLN A C 1
ATOM 862 O O . GLN A 1 108 ? -3.358 11.411 -4.306 1.00 67.94 108 GLN A O 1
ATOM 867 N N . ALA A 1 109 ? -4.397 10.876 -6.227 1.00 61.31 109 ALA A N 1
ATOM 868 C CA . ALA A 1 109 ? -3.206 10.637 -7.024 1.00 61.31 109 ALA A CA 1
ATOM 869 C C . ALA A 1 109 ? -3.292 11.507 -8.281 1.00 61.31 109 ALA A C 1
ATOM 871 O O . ALA A 1 109 ? -4.375 11.691 -8.834 1.00 61.31 109 ALA A O 1
ATOM 872 N N . VAL A 1 110 ? -2.159 12.056 -8.719 1.00 50.12 110 VAL A N 1
ATOM 873 C CA . VAL A 1 110 ? -2.075 12.685 -10.039 1.00 50.12 110 VAL A CA 1
ATOM 874 C C . VAL A 1 110 ? -2.077 11.551 -11.058 1.00 50.12 110 VAL A C 1
ATOM 876 O O . VAL A 1 110 ? -1.160 10.729 -11.058 1.00 50.12 110 VAL A O 1
ATOM 879 N N . ASP A 1 111 ? -3.138 11.481 -11.858 1.00 45.19 111 ASP A N 1
ATOM 880 C CA . ASP A 1 111 ? -3.263 10.538 -12.963 1.00 45.19 111 ASP A CA 1
ATOM 881 C C . ASP A 1 111 ? -2.207 10.889 -14.018 1.00 45.19 111 ASP A C 1
ATOM 883 O O . ASP A 1 111 ? -2.205 11.986 -14.576 1.00 45.19 111 ASP A O 1
ATOM 887 N N . ASP A 1 112 ? -1.233 10.007 -14.207 1.00 46.28 112 ASP A N 1
ATOM 888 C CA . ASP A 1 112 ? -0.158 10.179 -15.182 1.00 46.28 112 ASP A CA 1
ATOM 889 C C . ASP A 1 112 ? -0.075 8.851 -15.931 1.00 46.28 112 ASP A C 1
ATOM 891 O O . ASP A 1 112 ? 0.638 7.927 -15.527 1.00 46.28 112 ASP A O 1
ATOM 895 N N . ASP A 1 113 ? -0.906 8.739 -16.969 1.00 44.81 113 ASP A N 1
ATOM 896 C CA . ASP A 1 113 ? -0.991 7.617 -17.901 1.00 44.81 113 ASP A CA 1
ATOM 897 C C . ASP A 1 113 ? 0.399 7.022 -18.203 1.00 44.81 113 ASP A C 1
ATOM 899 O O . ASP A 1 113 ? 1.204 7.560 -18.969 1.00 44.81 113 ASP A O 1
ATOM 903 N N . GLY A 1 114 ? 0.682 5.884 -17.564 1.00 44.41 114 GLY A N 1
ATOM 904 C CA . GLY A 1 114 ? 1.422 4.740 -18.105 1.00 44.41 114 GLY A CA 1
ATOM 905 C C . GLY A 1 114 ? 2.883 4.883 -18.556 1.00 44.41 114 GLY A C 1
ATOM 906 O O . GLY A 1 114 ? 3.498 3.859 -18.844 1.00 44.41 114 GLY A O 1
ATOM 907 N N . ASN A 1 115 ? 3.498 6.064 -18.618 1.00 42.75 115 ASN A N 1
ATOM 908 C CA . ASN A 1 115 ? 4.761 6.207 -19.365 1.00 42.75 115 ASN A CA 1
ATOM 909 C C . ASN A 1 115 ? 6.060 5.980 -1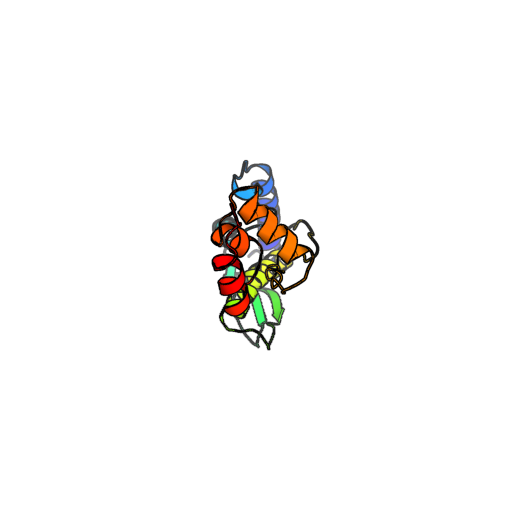8.575 1.00 42.75 115 ASN A C 1
ATOM 911 O O . ASN A 1 115 ? 7.136 5.932 -19.169 1.00 42.75 115 ASN A O 1
ATOM 915 N N . LEU A 1 116 ? 6.011 5.782 -17.255 1.00 47.66 116 LEU A N 1
ATOM 916 C CA . LEU A 1 116 ? 7.234 5.687 -16.437 1.00 47.66 116 LEU A CA 1
ATOM 917 C C . LEU A 1 116 ? 7.757 4.257 -16.211 1.00 47.66 116 LEU A C 1
ATOM 919 O O . LEU A 1 116 ? 8.890 4.094 -15.757 1.00 47.66 116 LEU A O 1
ATOM 923 N N . ALA A 1 117 ? 6.993 3.218 -16.567 1.00 43.78 117 ALA A N 1
ATOM 924 C CA . ALA A 1 117 ? 7.454 1.825 -16.493 1.00 43.78 117 ALA A CA 1
ATOM 925 C C . ALA A 1 117 ? 8.132 1.329 -17.782 1.00 43.78 117 ALA A C 1
ATOM 927 O O . ALA A 1 117 ? 8.696 0.233 -17.798 1.00 43.78 117 ALA A O 1
ATOM 928 N N . SER A 1 118 ? 8.143 2.130 -18.849 1.00 44.97 118 SER A N 1
ATOM 929 C CA . SER A 1 118 ? 8.924 1.812 -20.037 1.00 44.97 118 SER A CA 1
ATOM 930 C C . SER A 1 118 ? 10.335 2.355 -19.840 1.00 44.97 118 SER A C 1
ATOM 932 O O . SER A 1 118 ? 10.668 3.465 -20.249 1.00 44.97 118 SER A O 1
ATOM 934 N N . LYS A 1 119 ? 11.199 1.576 -19.176 1.00 50.59 119 LYS A N 1
ATOM 935 C CA . LYS A 1 119 ? 12.639 1.739 -19.394 1.00 50.59 119 LYS A CA 1
ATOM 936 C C . LYS A 1 119 ? 12.856 1.494 -20.882 1.00 50.59 119 LYS A C 1
ATOM 938 O O . LYS A 1 119 ? 12.908 0.342 -21.310 1.00 50.59 119 LYS A O 1
ATOM 943 N N . THR A 1 120 ? 12.938 2.575 -21.651 1.00 50.69 120 THR A N 1
ATOM 944 C CA . THR A 1 120 ? 13.324 2.565 -23.056 1.00 50.69 120 THR A CA 1
ATOM 945 C C . THR A 1 120 ? 14.589 1.734 -23.169 1.00 50.69 120 THR A C 1
ATOM 947 O O . THR A 1 120 ? 15.667 2.098 -22.695 1.00 50.69 120 THR A O 1
ATOM 950 N N . THR A 1 121 ? 14.444 0.536 -23.726 1.00 64.19 121 THR A N 1
ATOM 951 C CA . THR A 1 121 ? 15.588 -0.287 -24.081 1.00 64.19 121 THR A CA 1
ATOM 952 C C . THR A 1 121 ? 16.351 0.535 -25.106 1.00 64.19 121 THR A C 1
ATOM 954 O O . THR A 1 121 ? 15.766 0.950 -26.108 1.00 64.19 121 THR A O 1
ATOM 957 N N . LYS A 1 122 ? 17.618 0.864 -24.823 1.00 78.31 122 LYS A N 1
ATOM 958 C CA . LYS A 1 122 ? 18.427 1.655 -25.756 1.00 78.31 122 LYS A CA 1
ATOM 959 C C . LYS A 1 122 ? 18.354 0.981 -27.131 1.00 78.31 122 LYS A C 1
ATOM 961 O O . LYS A 1 122 ? 18.530 -0.240 -27.199 1.00 78.31 122 LYS A O 1
ATOM 966 N N . PRO A 1 123 ? 18.071 1.725 -28.210 1.00 79.25 123 PRO A N 1
ATOM 967 C CA . PRO A 1 123 ? 18.011 1.130 -29.533 1.00 79.25 123 PRO A CA 1
ATOM 968 C C . PRO A 1 123 ? 19.354 0.464 -29.854 1.00 79.25 123 PRO A C 1
ATOM 970 O O . PRO A 1 123 ? 20.425 0.970 -29.500 1.00 79.25 123 PRO A O 1
ATOM 973 N N . LYS A 1 124 ? 19.306 -0.702 -30.502 1.00 85.50 124 LYS A N 1
ATOM 974 C CA . LYS A 1 124 ? 20.520 -1.357 -30.997 1.00 85.50 124 LYS A CA 1
ATOM 975 C C . LYS A 1 124 ? 21.088 -0.522 -32.141 1.00 85.50 124 LYS A C 1
ATOM 977 O O . LYS A 1 124 ? 20.347 -0.156 -33.051 1.00 85.50 124 LYS A O 1
ATOM 982 N N . LEU A 1 125 ? 22.384 -0.229 -32.100 1.00 84.69 125 LEU A N 1
ATOM 983 C CA . LEU A 1 125 ? 23.058 0.413 -33.225 1.00 84.69 125 LEU A CA 1
ATOM 984 C C . LEU A 1 125 ? 23.324 -0.640 -34.302 1.00 84.69 125 LEU A C 1
ATOM 986 O O . LEU A 1 125 ? 23.948 -1.663 -34.024 1.00 84.69 125 LEU A O 1
ATOM 990 N N . ILE A 1 126 ? 22.829 -0.393 -35.512 1.00 85.50 126 ILE A N 1
ATOM 991 C CA . ILE A 1 126 ? 22.940 -1.308 -36.653 1.00 85.50 126 ILE A CA 1
ATOM 992 C C . ILE A 1 126 ? 23.861 -0.672 -37.694 1.00 85.50 126 ILE A C 1
ATOM 994 O O . ILE A 1 126 ? 23.785 0.536 -37.931 1.00 85.50 126 ILE A O 1
ATOM 998 N N . ASP A 1 127 ? 24.715 -1.484 -38.312 1.00 80.38 12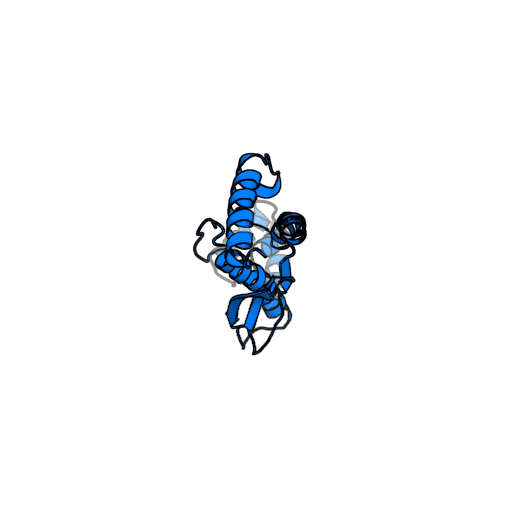7 ASP A N 1
ATOM 999 C CA . ASP A 1 127 ? 25.630 -1.050 -39.369 1.00 80.38 127 ASP A CA 1
ATOM 1000 C C . ASP A 1 127 ? 24.881 -0.418 -40.557 1.00 80.38 127 ASP A C 1
ATOM 1002 O O . ASP A 1 127 ? 23.728 -0.755 -40.826 1.00 80.38 127 ASP A O 1
ATOM 1006 N N . ASN A 1 128 ? 25.534 0.496 -41.277 1.00 80.31 128 ASN A N 1
ATOM 1007 C CA . ASN A 1 128 ? 25.000 1.200 -42.454 1.00 80.31 128 ASN A CA 1
ATOM 1008 C C . ASN A 1 128 ? 23.708 2.015 -42.246 1.00 80.31 128 ASN A C 1
ATOM 1010 O O . ASN A 1 128 ? 23.114 2.497 -43.212 1.00 80.31 128 ASN A O 1
ATOM 1014 N N . THR A 1 129 ? 23.289 2.243 -41.003 1.00 84.69 129 THR A N 1
ATOM 1015 C CA . THR A 1 129 ? 22.159 3.128 -40.696 1.00 84.69 129 THR A CA 1
ATOM 1016 C C . THR A 1 129 ? 22.597 4.595 -40.582 1.00 84.69 129 THR A C 1
ATOM 1018 O O . THR A 1 129 ? 23.764 4.871 -40.279 1.00 84.69 129 THR A O 1
ATOM 1021 N N . PRO A 1 130 ? 21.688 5.574 -40.774 1.00 83.62 130 PRO A N 1
ATOM 1022 C CA . PRO A 1 130 ? 21.988 6.985 -40.510 1.00 83.62 130 PRO A CA 1
ATOM 1023 C C . PRO A 1 130 ? 22.543 7.224 -39.097 1.00 83.62 130 PRO A C 1
ATOM 1025 O O . PRO A 1 130 ? 23.430 8.047 -38.899 1.00 83.62 130 PRO A O 1
ATOM 1028 N N . GLN A 1 131 ? 22.072 6.456 -38.114 1.00 83.94 131 GLN A N 1
ATOM 1029 C CA . GLN A 1 131 ? 22.509 6.521 -36.722 1.00 83.94 131 GLN A CA 1
ATOM 1030 C C . GLN A 1 131 ? 23.963 6.064 -36.557 1.00 83.94 131 GLN A C 1
ATOM 1032 O O . GLN A 1 131 ? 24.707 6.672 -35.789 1.00 83.94 131 GLN A O 1
ATOM 1037 N N . PHE A 1 132 ? 24.387 5.038 -37.299 1.00 85.12 132 PHE A N 1
ATOM 1038 C CA . PHE A 1 132 ? 25.777 4.582 -37.312 1.00 85.12 132 PHE A CA 1
ATOM 1039 C C . PHE A 1 132 ? 26.709 5.616 -37.954 1.00 85.12 132 PHE A C 1
ATOM 1041 O O . PHE A 1 132 ? 27.753 5.930 -37.387 1.00 85.12 132 PHE A O 1
ATOM 1048 N N . LYS A 1 133 ? 26.295 6.235 -39.068 1.00 84.75 133 LYS A N 1
ATOM 1049 C CA . LYS A 1 133 ? 27.051 7.335 -39.698 1.00 84.75 133 LYS A CA 1
ATOM 1050 C C . LYS A 1 133 ? 27.192 8.540 -38.765 1.00 84.75 133 LYS A C 1
ATOM 1052 O O . LYS A 1 133 ? 28.290 9.055 -38.597 1.00 84.75 133 LYS A O 1
ATOM 1057 N N . ASN A 1 134 ? 26.115 8.923 -38.080 1.00 84.81 134 ASN A N 1
ATOM 1058 C CA . ASN A 1 134 ? 26.144 10.008 -37.096 1.00 84.81 134 ASN A CA 1
ATOM 1059 C C . ASN A 1 134 ? 27.047 9.691 -35.893 1.00 84.81 134 ASN A C 1
ATOM 1061 O O . ASN A 1 134 ? 27.700 10.589 -35.365 1.00 84.81 134 ASN A O 1
ATOM 1065 N N . ALA A 1 135 ? 27.096 8.428 -35.454 1.00 84.12 135 ALA A N 1
ATOM 1066 C CA . ALA A 1 135 ? 28.013 7.996 -34.401 1.00 84.12 135 ALA A CA 1
ATOM 1067 C C . ALA A 1 135 ? 29.476 8.138 -34.851 1.00 84.12 135 ALA A C 1
ATOM 1069 O O . ALA A 1 135 ? 30.273 8.718 -34.118 1.00 84.12 135 ALA A O 1
ATOM 1070 N N . LEU A 1 136 ? 29.804 7.702 -36.073 1.00 82.12 136 LEU A N 1
ATOM 1071 C CA . LEU A 1 136 ? 31.137 7.860 -36.665 1.00 82.12 136 LEU A CA 1
ATOM 1072 C C . LEU A 1 136 ? 31.535 9.333 -36.826 1.00 82.12 136 LEU A C 1
ATOM 1074 O O . LEU A 1 136 ? 32.627 9.726 -36.421 1.00 82.12 136 LEU A O 1
ATOM 1078 N N . GLU A 1 137 ? 30.641 10.174 -37.347 1.00 82.94 137 GLU A N 1
ATOM 1079 C CA . GLU A 1 137 ? 30.895 11.612 -37.475 1.00 82.94 137 GLU A CA 1
ATOM 1080 C C . GLU A 1 137 ? 31.062 12.298 -36.116 1.00 82.94 137 GLU A C 1
ATOM 1082 O O . GLU A 1 137 ? 31.893 13.192 -35.974 1.00 82.94 137 GLU A O 1
ATOM 1087 N N . GLY A 1 138 ? 30.302 11.882 -35.101 1.00 80.75 138 GLY A N 1
ATOM 1088 C CA . GLY A 1 138 ? 30.451 12.376 -33.734 1.00 80.75 138 GLY A CA 1
ATOM 1089 C C . GLY A 1 138 ? 31.797 11.990 -33.118 1.00 80.75 138 GLY A C 1
ATOM 1090 O O . GLY A 1 138 ? 32.439 12.826 -32.481 1.00 80.75 138 GLY A O 1
ATOM 1091 N N . MET A 1 139 ? 32.260 10.760 -33.353 1.00 81.50 139 MET A N 1
ATOM 1092 C CA . MET A 1 139 ? 33.590 10.318 -32.923 1.00 81.50 139 MET A CA 1
ATOM 1093 C C . MET A 1 139 ? 34.700 11.076 -33.665 1.00 81.50 139 MET A C 1
ATOM 1095 O O . MET A 1 139 ? 35.684 11.467 -33.046 1.00 81.50 139 MET A O 1
ATOM 1099 N N . SER A 1 140 ? 34.508 11.360 -34.957 1.00 78.56 140 SER A N 1
ATOM 1100 C CA . SER A 1 140 ? 35.514 12.013 -35.799 1.00 78.56 140 SER A CA 1
ATOM 1101 C C . SER A 1 140 ? 35.603 13.531 -35.636 1.00 78.56 140 SER A C 1
ATOM 1103 O O . SER A 1 140 ? 36.693 14.073 -35.489 1.00 78.56 140 SER A O 1
ATOM 1105 N N . LYS A 1 141 ? 34.467 14.232 -35.632 1.00 77.00 141 LYS A N 1
ATOM 1106 C CA . LYS A 1 141 ? 34.418 15.705 -35.658 1.00 77.00 141 LYS A CA 1
ATOM 1107 C C . LYS A 1 141 ? 34.145 16.333 -34.296 1.00 77.00 141 LYS A C 1
ATOM 1109 O O . LYS A 1 141 ? 34.455 17.501 -34.093 1.00 77.00 141 LYS A O 1
ATOM 1114 N N . LYS A 1 142 ? 33.508 15.592 -33.382 1.00 73.75 142 LYS A N 1
ATOM 1115 C CA . LYS A 1 142 ? 33.072 16.100 -32.066 1.00 73.75 142 LYS A CA 1
ATOM 1116 C C . LYS A 1 142 ? 33.800 15.446 -30.889 1.00 73.75 142 LYS A C 1
ATOM 1118 O O . LYS A 1 142 ? 33.502 15.782 -29.747 1.00 73.75 142 LYS A O 1
ATOM 1123 N N . GLY A 1 143 ? 34.737 14.531 -31.157 1.00 77.38 143 GLY A N 1
ATOM 1124 C CA . GLY A 1 143 ? 35.551 13.866 -30.137 1.00 77.38 143 GLY A CA 1
ATOM 1125 C C . GLY A 1 143 ? 34.769 12.921 -29.223 1.00 77.38 143 GLY A C 1
ATOM 1126 O O . GLY A 1 143 ? 35.187 12.684 -28.091 1.00 77.38 143 GLY A O 1
ATOM 1127 N N . TYR A 1 144 ? 33.620 12.401 -29.665 1.00 81.44 144 TYR A N 1
ATOM 1128 C CA . TYR A 1 144 ? 32.866 11.439 -28.863 1.00 81.44 144 TYR A CA 1
ATOM 1129 C C . TYR A 1 144 ? 33.642 10.139 -28.688 1.00 81.44 144 TYR A C 1
ATOM 1131 O O . TYR A 1 144 ? 34.252 9.619 -29.618 1.00 81.44 144 TYR A O 1
ATOM 1139 N N . THR A 1 145 ? 33.587 9.588 -27.480 1.00 82.25 145 THR A N 1
ATOM 1140 C CA . THR A 1 145 ? 34.187 8.288 -27.192 1.00 82.25 145 THR A CA 1
ATOM 1141 C C . THR A 1 145 ? 33.173 7.176 -27.413 1.00 82.25 145 THR A C 1
ATOM 1143 O O . THR A 1 145 ? 31.957 7.386 -27.409 1.00 82.25 145 THR A O 1
ATOM 1146 N N . ILE A 1 146 ? 33.654 5.938 -27.514 1.00 80.31 146 ILE A N 1
ATOM 1147 C CA . ILE A 1 146 ? 32.760 4.780 -27.589 1.00 80.31 146 ILE A CA 1
ATOM 1148 C C . ILE A 1 146 ? 31.845 4.660 -26.361 1.00 80.31 146 ILE A C 1
ATOM 1150 O O . ILE A 1 146 ? 30.716 4.178 -26.463 1.00 80.31 146 ILE A O 1
ATOM 1154 N N . ASN A 1 147 ? 32.297 5.156 -25.204 1.00 81.12 147 ASN A N 1
ATOM 1155 C CA . ASN A 1 147 ? 31.493 5.210 -23.989 1.00 81.12 147 ASN A CA 1
ATOM 1156 C C . ASN A 1 147 ? 30.318 6.181 -24.133 1.00 81.12 147 ASN A C 1
ATOM 1158 O O . ASN A 1 147 ? 29.238 5.897 -23.619 1.00 81.12 147 ASN A O 1
ATOM 1162 N N . ASP A 1 148 ? 30.485 7.277 -24.873 1.00 82.62 148 ASP A N 1
ATOM 1163 C CA . ASP A 1 148 ? 29.400 8.217 -25.161 1.00 82.62 148 ASP A CA 1
ATOM 1164 C C . ASP A 1 148 ? 28.366 7.603 -26.107 1.00 82.62 148 ASP A C 1
ATOM 1166 O O . ASP A 1 148 ? 27.164 7.748 -25.890 1.00 82.62 148 ASP A O 1
ATOM 1170 N N . ILE A 1 149 ? 28.800 6.793 -27.075 1.00 84.06 149 ILE A N 1
ATOM 1171 C CA . ILE A 1 149 ? 27.883 6.036 -27.939 1.00 84.06 149 ILE A CA 1
ATOM 1172 C C . ILE A 1 149 ? 27.101 4.984 -27.129 1.00 84.06 149 ILE A C 1
ATOM 1174 O O . ILE A 1 149 ? 25.878 4.879 -27.262 1.00 84.06 149 ILE A O 1
ATOM 1178 N N . LYS A 1 150 ? 27.762 4.266 -26.208 1.00 83.75 150 LYS A N 1
ATOM 1179 C CA . LYS A 1 150 ? 27.125 3.288 -25.298 1.00 83.75 150 LYS A CA 1
ATOM 1180 C C . LYS A 1 150 ? 26.130 3.923 -24.312 1.00 83.75 150 LYS A C 1
ATOM 1182 O O . LYS A 1 150 ? 25.256 3.233 -23.770 1.00 83.75 150 LYS A O 1
ATOM 1187 N N . LYS A 1 151 ? 26.199 5.239 -24.068 1.00 83.19 151 LYS A N 1
ATOM 1188 C CA . LYS A 1 151 ? 25.172 5.948 -23.280 1.00 83.19 151 LYS A CA 1
ATOM 1189 C C . LYS A 1 151 ? 23.827 5.988 -24.004 1.00 83.19 151 LYS A C 1
ATOM 1191 O O . LYS A 1 151 ? 22.811 5.899 -23.322 1.00 83.19 151 LYS A O 1
ATOM 1196 N N . HIS A 1 152 ? 23.812 6.010 -25.336 1.00 81.69 152 HIS A N 1
ATOM 1197 C CA . HIS A 1 152 ? 22.589 6.154 -26.132 1.00 81.69 152 HIS A CA 1
ATOM 1198 C C . HIS A 1 152 ? 22.159 4.879 -26.871 1.00 81.69 152 HIS A C 1
ATOM 1200 O O . HIS A 1 152 ? 20.966 4.696 -27.095 1.00 81.69 152 HIS A O 1
ATOM 1206 N N . TYR A 1 153 ? 23.090 3.970 -27.180 1.00 86.19 153 TYR A N 1
ATOM 1207 C CA . TYR A 1 153 ? 22.818 2.761 -27.963 1.00 86.19 153 TYR A CA 1
ATOM 1208 C C . TYR A 1 153 ? 23.319 1.481 -27.291 1.00 86.19 153 TYR A C 1
ATOM 1210 O O . TYR A 1 153 ? 24.269 1.494 -26.505 1.00 86.19 153 TYR A O 1
ATOM 1218 N N . THR A 1 154 ? 22.713 0.350 -27.651 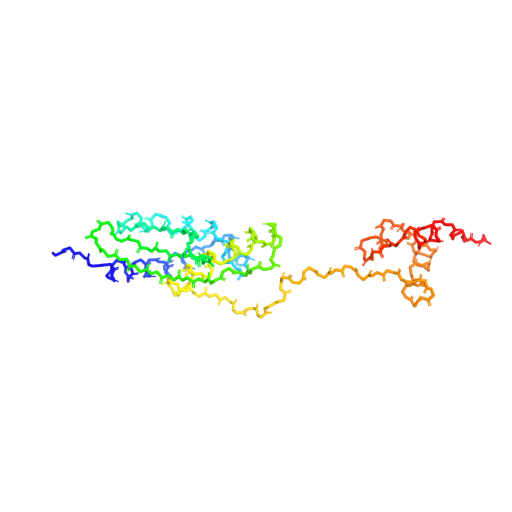1.00 86.50 154 THR A N 1
ATOM 1219 C CA . THR A 1 154 ? 23.279 -0.979 -27.386 1.00 86.50 154 THR A CA 1
ATOM 1220 C C . THR A 1 154 ? 24.121 -1.418 -28.582 1.00 86.50 154 THR A C 1
ATOM 1222 O O . THR A 1 154 ? 23.639 -1.412 -29.714 1.00 86.50 154 THR A O 1
ATOM 1225 N N . LEU A 1 155 ? 25.372 -1.808 -28.337 1.00 85.25 155 LEU A N 1
ATOM 1226 C CA . LEU A 1 155 ? 26.316 -2.239 -29.371 1.00 85.25 155 LEU A CA 1
ATOM 1227 C C . LEU A 1 155 ? 26.470 -3.763 -29.347 1.00 85.25 155 LEU A C 1
ATOM 1229 O O . LEU A 1 155 ? 26.515 -4.368 -28.275 1.00 85.25 155 LEU A O 1
ATOM 1233 N N . THR A 1 156 ? 26.574 -4.387 -30.518 1.00 85.38 156 THR A N 1
ATOM 1234 C CA . THR A 1 156 ? 27.106 -5.752 -30.635 1.00 85.38 156 THR A CA 1
ATOM 1235 C C . THR A 1 156 ? 28.634 -5.697 -30.679 1.00 85.38 156 THR A C 1
ATOM 1237 O O . THR A 1 156 ? 29.206 -4.659 -31.014 1.00 85.38 156 THR A O 1
ATOM 1240 N N . LYS A 1 157 ? 29.309 -6.814 -30.373 1.00 82.38 157 LYS A N 1
ATOM 1241 C CA . LYS A 1 157 ? 30.782 -6.892 -30.421 1.00 82.38 157 LYS A CA 1
ATOM 1242 C C . LYS A 1 157 ? 31.340 -6.473 -31.786 1.00 82.38 157 LYS A C 1
ATOM 1244 O O . LYS A 1 157 ? 32.334 -5.765 -31.847 1.00 82.38 157 LYS A O 1
ATOM 1249 N N . GLU A 1 158 ? 30.659 -6.848 -32.866 1.00 82.12 158 GLU A N 1
ATOM 1250 C CA . GLU A 1 158 ? 31.040 -6.496 -34.239 1.00 82.12 158 GLU A CA 1
ATOM 1251 C C . GLU A 1 158 ? 30.968 -4.987 -34.502 1.00 82.12 158 GLU A C 1
ATOM 1253 O O . GLU A 1 158 ? 31.892 -4.413 -35.075 1.00 82.12 158 GLU A O 1
ATOM 1258 N N . ILE A 1 159 ? 29.890 -4.330 -34.058 1.00 84.00 159 ILE A N 1
ATOM 1259 C CA . ILE A 1 159 ? 29.709 -2.880 -34.207 1.00 84.00 159 ILE A CA 1
ATOM 1260 C C . ILE A 1 159 ? 30.712 -2.123 -33.339 1.00 84.00 159 ILE A C 1
ATOM 1262 O O . ILE A 1 159 ? 31.287 -1.136 -33.784 1.00 84.00 159 ILE A O 1
ATOM 1266 N N . GLU A 1 160 ? 30.960 -2.601 -32.120 1.00 84.19 160 GLU A N 1
ATOM 1267 C CA . GLU A 1 160 ? 31.969 -2.031 -31.232 1.00 84.19 160 GLU A CA 1
ATOM 1268 C C . GLU A 1 160 ? 33.368 -2.092 -31.861 1.00 84.19 160 GLU A C 1
ATOM 1270 O O . GLU A 1 160 ? 34.058 -1.076 -31.912 1.00 84.19 160 GLU A O 1
ATOM 1275 N N . SER A 1 161 ? 33.755 -3.241 -32.423 1.00 81.25 161 SER A N 1
ATOM 1276 C CA . SER A 1 161 ? 35.021 -3.381 -33.148 1.00 81.25 161 SER A CA 1
ATOM 1277 C C . SER A 1 161 ? 35.092 -2.482 -34.383 1.00 81.25 161 SER A C 1
ATOM 1279 O O . SER A 1 161 ? 36.135 -1.885 -34.625 1.00 81.25 161 SER A O 1
ATOM 1281 N N . LYS A 1 162 ? 34.000 -2.327 -35.143 1.00 82.50 162 LYS A N 1
ATOM 1282 C CA . LYS A 1 162 ? 33.957 -1.411 -36.296 1.00 82.50 162 LYS A CA 1
ATOM 1283 C C . LYS A 1 162 ? 34.140 0.050 -35.888 1.00 82.50 162 LYS A C 1
ATOM 1285 O O . LYS A 1 162 ? 34.884 0.757 -36.553 1.00 82.50 162 LYS A O 1
ATOM 1290 N N . LEU A 1 163 ? 33.518 0.485 -34.791 1.00 81.69 163 LEU A N 1
ATOM 1291 C CA . LEU A 1 163 ? 33.676 1.847 -34.266 1.00 81.69 163 LEU A CA 1
ATOM 1292 C C . LEU A 1 163 ? 35.091 2.103 -33.721 1.00 81.69 163 LEU A C 1
ATOM 1294 O O . LEU A 1 163 ? 35.619 3.191 -33.910 1.00 81.69 163 LEU A O 1
ATOM 1298 N N . LEU A 1 164 ? 35.714 1.116 -33.066 1.00 79.88 164 LEU A N 1
ATOM 1299 C CA . LEU A 1 164 ? 37.089 1.229 -32.551 1.00 79.88 164 LEU A CA 1
ATOM 1300 C C . LEU A 1 164 ? 38.148 1.186 -33.658 1.00 79.88 164 LEU A C 1
ATOM 1302 O O . LEU A 1 164 ? 39.181 1.841 -33.545 1.00 79.88 164 LEU A O 1
ATOM 1306 N N . ASN A 1 165 ? 37.895 0.411 -34.714 1.00 76.44 165 ASN A N 1
ATOM 1307 C CA . ASN A 1 165 ? 38.804 0.269 -35.849 1.00 76.44 165 ASN A CA 1
ATOM 1308 C C . ASN A 1 165 ? 38.611 1.363 -36.907 1.00 76.44 165 ASN A C 1
ATOM 1310 O O . ASN A 1 165 ? 39.411 1.442 -37.838 1.00 76.44 165 ASN A O 1
ATOM 1314 N N . PHE A 1 166 ? 37.578 2.201 -36.779 1.00 68.19 166 PHE A N 1
ATOM 1315 C CA . PHE A 1 166 ? 37.389 3.371 -37.626 1.00 68.19 166 PHE A CA 1
ATOM 1316 C C . PHE A 1 166 ? 38.416 4.443 -37.243 1.00 68.19 166 PHE A C 1
ATOM 1318 O O . PHE A 1 166 ? 38.162 5.323 -36.421 1.00 68.19 166 PHE A O 1
ATOM 1325 N N . LYS A 1 167 ? 39.617 4.330 -37.812 1.00 58.09 167 LYS A N 1
ATOM 1326 C CA . LYS A 1 167 ? 40.604 5.404 -37.805 1.00 58.09 167 LYS A CA 1
ATOM 1327 C C . LYS A 1 167 ? 40.217 6.417 -38.874 1.00 58.09 167 LYS A C 1
ATOM 1329 O O . LYS A 1 167 ? 39.906 6.052 -40.002 1.00 58.09 167 LYS A O 1
ATOM 1334 N N . ILE A 1 168 ? 40.200 7.679 -38.472 1.00 52.78 168 ILE A N 1
ATOM 1335 C CA . ILE A 1 168 ? 40.100 8.824 -39.369 1.00 52.78 168 ILE A CA 1
ATOM 1336 C C . ILE A 1 168 ? 41.453 8.872 -40.074 1.00 52.78 168 ILE A C 1
ATOM 1338 O O . ILE A 1 168 ? 42.467 9.014 -39.390 1.00 52.78 168 ILE A O 1
ATOM 1342 N N . ASP A 1 169 ? 41.475 8.656 -41.387 1.00 42.62 169 ASP A N 1
ATOM 1343 C CA . ASP A 1 169 ? 42.652 8.990 -42.187 1.00 42.62 169 ASP A CA 1
ATOM 1344 C C . ASP A 1 169 ? 42.928 10.492 -42.000 1.00 42.62 169 ASP A C 1
ATOM 1346 O O . ASP A 1 169 ? 41.993 11.296 -42.065 1.00 42.62 169 ASP A O 1
ATOM 1350 N N . GLU A 1 170 ? 44.180 10.816 -41.656 1.00 36.44 170 GLU A N 1
ATOM 1351 C CA . GLU A 1 170 ? 44.689 12.171 -41.369 1.00 36.44 170 GLU A CA 1
ATOM 1352 C C . GLU A 1 170 ? 44.353 13.207 -42.452 1.00 36.44 170 GLU A C 1
ATOM 1354 O O . GLU A 1 170 ? 44.437 12.878 -43.659 1.00 36.44 170 GLU A O 1
#

Radius of gyration: 25.41 Å; chains: 1; bounding box: 65×38×65 Å

Sequence (170 aa):
MKQNIYTKLFDLQNELGTISKDATNPFYKSKYFDINSLIGQLKPLLQKHNLILLQPITDNQVRSIIYDLDGGSVESSMPLPTDLDAQKLGSAITYFRRYTLQSLLALQAVDDDGNLASKTTKPKLIDNTPQFKNALEGMSKKGYTINDIKKHYTLTKEIESKLLNFKIDE

pLDDT: mean 8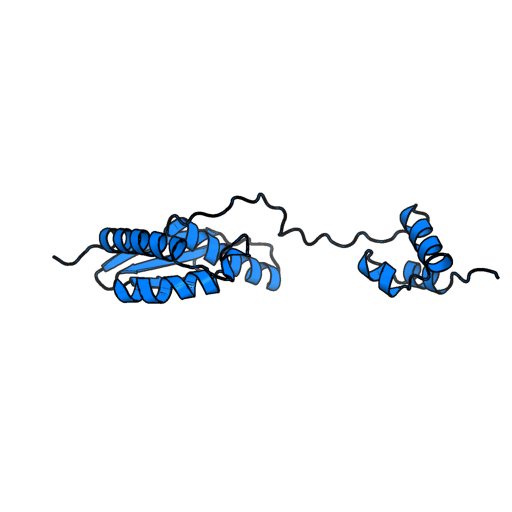0.44, std 17.32, range [36.44, 98.31]